Protein AF-A0A966KTS1-F1 (afdb_monomer_lite)

Foldseek 3Di:
DVVVLLVVLLVCLVVPPDLVNLVVVLVVQCVVPPPVSVVCSVVSSVSNVVSNVVVVVD

Secondary structure (DSSP, 8-state):
-HHHHHHHHHHHHHHT--HHHHHHHHHHHHHHH-GGGGGTHHHHHHHHHHHHHHHHT-

Radius of gyration: 11.24 Å; chains: 1; bounding box: 28×20×27 Å

pLDDT: mean 95.85, std 3.63, range [78.06, 98.62]

Structure (mmCIF, N/CA/C/O backbone):
data_AF-A0A966KTS1-F1
#
_entry.id   AF-A0A966KTS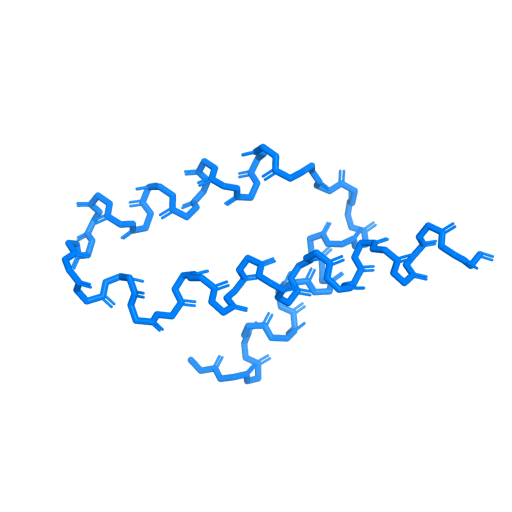1-F1
#
loop_
_atom_site.group_PDB
_atom_site.id
_atom_site.type_symbol
_atom_site.label_atom_id
_atom_site.label_alt_id
_atom_site.label_comp_id
_atom_site.label_asym_id
_atom_site.label_entity_id
_atom_site.label_seq_id
_atom_site.pdbx_PDB_ins_code
_atom_site.Cartn_x
_atom_site.Cartn_y
_atom_site.Cartn_z
_atom_site.occupancy
_atom_site.B_iso_or_equiv
_atom_site.auth_seq_id
_atom_site.auth_comp_id
_atom_site.auth_asym_id
_atom_site.auth_atom_id
_atom_site.pdbx_PDB_model_num
ATOM 1 N N . CYS A 1 1 ? 10.353 -8.859 -1.702 1.00 88.94 1 CYS A N 1
ATOM 2 C CA . CYS A 1 1 ? 10.364 -9.996 -0.757 1.00 88.94 1 CYS A CA 1
ATOM 3 C C . CYS A 1 1 ? 8.953 -10.166 -0.223 1.00 88.94 1 CYS A C 1
ATOM 5 O O . CYS A 1 1 ? 8.444 -9.228 0.386 1.00 88.94 1 CYS A O 1
ATOM 7 N N . ASP A 1 2 ? 8.335 -11.322 -0.454 1.00 90.31 2 ASP A N 1
ATOM 8 C CA . ASP A 1 2 ? 6.922 -11.544 -0.119 1.00 90.31 2 ASP A CA 1
ATOM 9 C C . ASP A 1 2 ? 6.668 -11.477 1.396 1.00 90.31 2 ASP A C 1
ATOM 11 O O . ASP A 1 2 ? 5.706 -10.850 1.834 1.00 90.31 2 ASP A O 1
ATOM 15 N N . GLY A 1 3 ? 7.591 -12.002 2.212 1.00 96.19 3 GLY A N 1
ATOM 16 C CA . GLY A 1 3 ? 7.502 -11.905 3.674 1.00 96.19 3 GLY A CA 1
ATOM 17 C C . GLY A 1 3 ? 7.555 -10.462 4.193 1.00 96.19 3 GLY A C 1
ATOM 18 O O . GLY A 1 3 ? 6.802 -10.100 5.099 1.00 96.19 3 GLY A O 1
ATOM 19 N N . CYS A 1 4 ? 8.396 -9.612 3.591 1.00 97.38 4 CYS A N 1
ATOM 20 C CA . CYS A 1 4 ? 8.465 -8.191 3.944 1.00 97.38 4 CYS A CA 1
ATOM 21 C C . CYS A 1 4 ? 7.182 -7.455 3.549 1.00 97.38 4 CYS A C 1
ATOM 23 O O . CYS A 1 4 ? 6.674 -6.675 4.349 1.00 97.38 4 CYS A O 1
ATOM 25 N N . ILE A 1 5 ? 6.648 -7.727 2.351 1.00 97.25 5 ILE A N 1
ATOM 26 C CA . ILE A 1 5 ? 5.389 -7.131 1.886 1.00 97.25 5 ILE A CA 1
ATOM 27 C C . ILE A 1 5 ? 4.267 -7.469 2.866 1.00 97.25 5 ILE A C 1
ATOM 29 O O . ILE A 1 5 ? 3.643 -6.557 3.397 1.00 97.25 5 ILE A O 1
ATOM 33 N N . ALA A 1 6 ? 4.072 -8.750 3.189 1.00 97.00 6 ALA A N 1
ATOM 34 C CA . ALA A 1 6 ? 3.015 -9.168 4.106 1.00 97.00 6 ALA A CA 1
ATOM 35 C C . ALA A 1 6 ? 3.165 -8.544 5.507 1.00 97.00 6 ALA A C 1
ATOM 37 O O . ALA A 1 6 ? 2.185 -8.082 6.094 1.00 97.00 6 ALA A O 1
ATOM 38 N N . THR A 1 7 ? 4.392 -8.501 6.040 1.00 98.19 7 THR A N 1
ATOM 39 C CA . THR A 1 7 ? 4.662 -7.957 7.381 1.00 98.19 7 THR A CA 1
ATOM 40 C C . THR A 1 7 ? 4.405 -6.449 7.442 1.00 98.19 7 THR A C 1
ATOM 42 O O . THR A 1 7 ? 3.702 -5.983 8.340 1.00 98.19 7 THR A O 1
ATOM 45 N N . HIS A 1 8 ? 4.926 -5.681 6.480 1.00 98.25 8 HIS A N 1
ATOM 46 C CA . HIS A 1 8 ? 4.764 -4.225 6.469 1.00 98.25 8 HIS A CA 1
ATOM 47 C C . HIS A 1 8 ? 3.356 -3.785 6.058 1.00 98.25 8 HIS A C 1
ATOM 49 O O . HIS A 1 8 ? 2.841 -2.839 6.648 1.00 98.25 8 HIS A O 1
ATOM 55 N N . ALA A 1 9 ? 2.698 -4.495 5.139 1.00 98.25 9 ALA A N 1
ATOM 56 C CA . ALA A 1 9 ? 1.308 -4.234 4.768 1.00 98.25 9 ALA A CA 1
ATOM 57 C C . ALA A 1 9 ? 0.364 -4.398 5.970 1.00 98.25 9 ALA A C 1
ATOM 59 O O . ALA A 1 9 ? -0.412 -3.495 6.280 1.00 98.25 9 ALA A O 1
ATOM 60 N N . ARG A 1 10 ? 0.493 -5.503 6.720 1.00 98.25 10 ARG A N 1
ATOM 61 C CA . ARG A 1 10 ? -0.272 -5.724 7.959 1.00 98.25 10 ARG A CA 1
ATOM 62 C C . ARG A 1 10 ? 0.035 -4.666 9.019 1.00 98.25 10 ARG A C 1
ATOM 64 O O . ARG A 1 10 ? -0.872 -4.222 9.726 1.00 98.25 10 ARG A O 1
ATOM 71 N N . GLY A 1 11 ? 1.305 -4.277 9.143 1.00 98.31 11 GLY A N 1
ATOM 72 C CA . GLY A 1 11 ? 1.746 -3.219 10.051 1.00 98.31 11 GLY A CA 1
ATOM 73 C C . GLY A 1 11 ? 1.092 -1.872 9.735 1.00 98.31 11 GLY A C 1
ATOM 74 O O . GLY A 1 11 ? 0.499 -1.272 10.627 1.00 98.31 11 GLY A O 1
ATOM 75 N N . ALA A 1 12 ? 1.118 -1.447 8.468 1.00 98.38 12 ALA A N 1
ATOM 76 C CA . ALA A 1 12 ? 0.462 -0.224 7.996 1.00 98.38 12 ALA A CA 1
ATOM 77 C C . ALA A 1 12 ? -1.066 -0.275 8.206 1.00 98.38 12 ALA A C 1
ATOM 79 O O . ALA A 1 12 ? -1.632 0.633 8.815 1.00 98.38 12 ALA A O 1
ATOM 80 N N . ALA A 1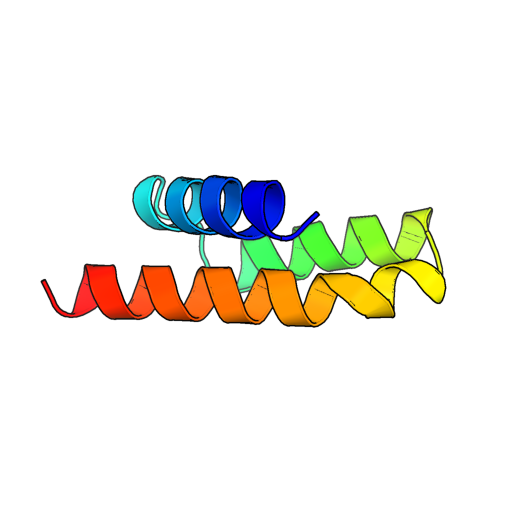 13 ? -1.684 -1.405 7.832 1.00 98.25 13 ALA A N 1
ATOM 81 C CA . ALA A 1 13 ? -3.007 -1.883 8.251 1.00 98.25 13 ALA A CA 1
ATOM 82 C C . ALA A 1 13 ? -3.383 -1.504 9.694 1.00 98.25 13 ALA A C 1
ATOM 84 O O . ALA A 1 13 ? -4.341 -0.794 10.027 1.00 98.25 13 ALA A O 1
ATOM 85 N N . SER A 1 14 ? -2.567 -2.035 10.596 1.00 97.62 14 SER A N 1
ATOM 86 C CA . SER A 1 14 ? -2.782 -1.966 12.036 1.00 97.62 14 SER A CA 1
ATOM 87 C C . SER A 1 14 ? -2.571 -0.551 12.570 1.00 97.62 14 SER A C 1
ATOM 89 O O . SER A 1 14 ? -3.366 -0.104 13.395 1.00 97.62 14 SER A O 1
ATOM 91 N N . ALA A 1 15 ? -1.576 0.163 12.036 1.00 98.00 15 ALA A N 1
ATOM 92 C CA . ALA A 1 15 ? -1.276 1.558 12.354 1.00 98.00 15 ALA A CA 1
ATOM 93 C C . ALA A 1 15 ? -2.350 2.547 11.867 1.00 98.00 15 ALA A C 1
ATOM 95 O O . ALA A 1 15 ? -2.359 3.687 12.318 1.00 98.00 15 ALA A O 1
ATOM 96 N N . G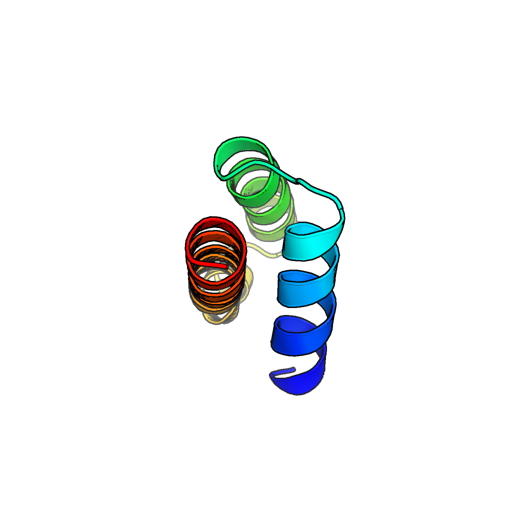LY A 1 16 ? -3.271 2.110 11.000 1.00 97.25 16 GLY A N 1
ATOM 97 C CA . GLY A 1 16 ? -4.356 2.951 10.495 1.00 97.25 16 GLY A CA 1
ATOM 98 C C . GLY A 1 16 ? -3.936 3.860 9.345 1.00 97.25 16 GLY A C 1
ATOM 99 O O . GLY A 1 16 ? -4.548 4.906 9.168 1.00 97.25 16 GLY A O 1
ATOM 100 N N . ALA A 1 17 ? -2.914 3.463 8.581 1.00 98.38 17 ALA A N 1
ATOM 101 C CA . ALA A 1 17 ? -2.595 4.136 7.330 1.00 98.38 17 ALA A CA 1
ATOM 102 C C . ALA A 1 17 ? -3.804 4.097 6.381 1.00 98.38 17 ALA A C 1
ATOM 104 O O . ALA A 1 17 ? -4.592 3.146 6.392 1.00 98.38 17 ALA A O 1
ATOM 105 N N . THR A 1 18 ? -3.929 5.123 5.554 1.00 98.31 18 THR A N 1
ATOM 106 C CA . THR A 1 18 ? -4.966 5.256 4.526 1.00 98.31 18 THR A CA 1
ATOM 107 C C . THR A 1 18 ? -4.501 4.687 3.185 1.00 98.31 18 THR A C 1
ATOM 109 O O . THR A 1 18 ? -3.307 4.486 2.943 1.00 98.31 18 THR A O 1
ATOM 112 N N . ARG A 1 19 ? -5.452 4.425 2.280 1.00 98.31 19 ARG A N 1
ATOM 113 C CA . ARG A 1 19 ? -5.148 3.959 0.916 1.00 98.31 19 ARG A CA 1
ATOM 114 C C . ARG A 1 19 ? -4.318 4.992 0.155 1.00 98.31 19 ARG A C 1
ATOM 116 O O . ARG A 1 19 ? -3.405 4.610 -0.575 1.00 98.31 19 ARG A O 1
ATOM 123 N N . GLU A 1 20 ? -4.608 6.270 0.361 1.00 98.44 20 GLU A N 1
ATOM 124 C CA . GLU A 1 20 ? -3.908 7.404 -0.235 1.00 98.44 20 GLU A CA 1
ATOM 125 C C . GLU A 1 20 ? -2.457 7.487 0.256 1.00 98.44 20 GLU A C 1
ATOM 127 O O . GLU A 1 20 ? -1.548 7.509 -0.570 1.00 98.44 20 GLU A O 1
ATOM 132 N N . GLU A 1 21 ? -2.212 7.419 1.569 1.00 98.50 21 GLU A N 1
ATOM 133 C CA . GLU A 1 21 ? -0.849 7.457 2.131 1.00 98.50 21 GLU A CA 1
ATOM 134 C C . GLU A 1 21 ? 0.027 6.310 1.608 1.00 98.50 21 GLU A C 1
ATOM 136 O O . GLU A 1 21 ? 1.201 6.502 1.277 1.00 98.50 21 GLU A O 1
ATOM 141 N N . VAL A 1 22 ? -0.535 5.101 1.498 1.00 98.38 22 VAL A N 1
ATOM 142 C CA . VAL A 1 22 ? 0.201 3.946 0.965 1.00 98.38 22 VAL A CA 1
ATOM 143 C C . VAL A 1 22 ? 0.468 4.107 -0.532 1.00 98.38 22 VAL A C 1
ATOM 145 O O . VAL A 1 22 ? 1.570 3.793 -0.991 1.00 98.38 22 VAL A O 1
ATOM 148 N N . ALA A 1 23 ? -0.495 4.624 -1.299 1.00 98.00 23 ALA A N 1
ATOM 149 C CA . ALA A 1 23 ? -0.305 4.906 -2.719 1.00 98.00 23 ALA A CA 1
ATOM 150 C C . ALA A 1 23 ? 0.781 5.972 -2.951 1.00 98.00 23 ALA A C 1
ATOM 152 O O . ALA A 1 23 ? 1.639 5.792 -3.818 1.00 98.00 23 ALA A O 1
ATOM 153 N N . GLU A 1 24 ? 0.803 7.038 -2.150 1.00 98.19 24 GLU A N 1
ATOM 154 C CA . GLU A 1 24 ? 1.833 8.081 -2.210 1.00 98.19 24 GLU A CA 1
ATOM 155 C C . GLU A 1 24 ? 3.225 7.529 -1.876 1.00 98.19 24 GLU A C 1
ATOM 157 O O . GLU A 1 24 ? 4.186 7.776 -2.613 1.00 98.19 24 GLU A O 1
ATOM 162 N N . ALA A 1 25 ? 3.341 6.710 -0.825 1.00 97.44 25 ALA A N 1
ATOM 163 C CA . ALA A 1 25 ? 4.604 6.069 -0.458 1.00 97.44 25 ALA A CA 1
ATOM 164 C C . ALA A 1 25 ? 5.139 5.153 -1.575 1.00 97.44 25 ALA A C 1
ATOM 166 O O . ALA A 1 25 ? 6.338 5.156 -1.878 1.00 97.44 25 ALA A O 1
ATOM 167 N N . LEU A 1 26 ? 4.257 4.398 -2.236 1.00 97.19 26 LEU A N 1
ATOM 168 C CA . LEU A 1 26 ? 4.618 3.592 -3.404 1.00 97.19 26 LEU A CA 1
ATOM 169 C C . LEU A 1 26 ? 4.992 4.460 -4.611 1.00 97.19 26 LEU A C 1
ATOM 171 O O . LEU A 1 26 ? 5.923 4.112 -5.336 1.00 97.19 26 LEU A O 1
ATOM 175 N N . GLY A 1 27 ? 4.344 5.612 -4.791 1.00 96.50 27 GLY A N 1
ATOM 176 C CA . GLY A 1 27 ? 4.721 6.611 -5.793 1.00 96.50 27 GLY A CA 1
ATOM 177 C C . GLY A 1 27 ? 6.163 7.096 -5.622 1.00 96.50 27 GLY A C 1
ATOM 178 O O . GLY A 1 27 ? 6.913 7.150 -6.600 1.00 96.50 27 GLY A O 1
ATOM 179 N N . VAL A 1 28 ? 6.601 7.346 -4.383 1.00 97.00 28 VAL A N 1
ATOM 180 C CA . VAL A 1 28 ? 8.011 7.658 -4.081 1.00 97.00 28 VAL A CA 1
ATOM 181 C C . VAL A 1 28 ? 8.918 6.477 -4.435 1.00 97.00 28 VAL A C 1
ATOM 183 O O . VAL A 1 28 ? 9.954 6.666 -5.073 1.00 97.00 28 VAL A O 1
ATOM 186 N N . ALA A 1 29 ? 8.527 5.247 -4.092 1.00 95.25 29 ALA A N 1
ATOM 187 C CA . ALA A 1 29 ? 9.302 4.059 -4.454 1.00 95.25 29 ALA A CA 1
ATOM 188 C C . ALA A 1 29 ? 9.444 3.898 -5.981 1.00 95.25 29 ALA A C 1
ATOM 190 O O . ALA A 1 29 ? 10.511 3.514 -6.465 1.00 95.25 29 ALA A O 1
ATOM 191 N N . PHE A 1 30 ? 8.406 4.233 -6.750 1.00 95.75 30 PHE A N 1
ATOM 192 C CA . PHE A 1 30 ? 8.448 4.226 -8.214 1.00 95.75 30 PHE A CA 1
ATOM 193 C C . PHE A 1 30 ? 9.331 5.335 -8.770 1.00 95.75 30 PHE A C 1
ATOM 195 O O . PHE A 1 30 ? 10.100 5.079 -9.691 1.00 95.75 30 PHE A O 1
ATOM 202 N N . LEU A 1 31 ? 9.283 6.539 -8.197 1.00 96.50 31 LEU A N 1
ATOM 203 C CA . LEU A 1 31 ? 10.164 7.636 -8.598 1.00 96.50 31 LEU A CA 1
ATOM 204 C C . LEU A 1 31 ? 11.643 7.265 -8.411 1.00 96.50 31 LEU A C 1
ATOM 206 O O . LEU A 1 31 ? 12.466 7.545 -9.278 1.00 96.50 31 LEU A O 1
ATOM 210 N N . MET A 1 32 ? 11.967 6.605 -7.298 1.00 96.50 32 MET A N 1
ATOM 211 C CA . MET A 1 32 ? 13.344 6.236 -6.960 1.00 96.50 32 MET A CA 1
ATOM 212 C C . MET A 1 32 ? 13.859 5.027 -7.743 1.00 96.50 32 MET A C 1
ATOM 214 O O . MET A 1 32 ? 15.057 4.932 -8.001 1.00 96.50 32 MET A O 1
ATOM 218 N N . ASN A 1 33 ? 12.977 4.093 -8.100 1.00 94.75 33 ASN A N 1
ATOM 219 C CA . ASN A 1 33 ? 13.369 2.812 -8.690 1.00 94.75 33 ASN A CA 1
ATOM 220 C C . ASN A 1 33 ? 12.970 2.664 -10.166 1.00 94.75 33 ASN A C 1
ATOM 222 O O . ASN A 1 33 ? 13.324 1.670 -10.795 1.00 94.75 33 ASN A O 1
ATOM 226 N N . GLY A 1 34 ? 12.215 3.615 -10.721 1.00 92.44 34 GLY A N 1
ATOM 227 C CA . GLY A 1 34 ? 11.671 3.565 -12.075 1.00 92.44 34 GLY A CA 1
ATOM 228 C C . GLY A 1 34 ? 10.799 2.328 -12.326 1.00 92.44 34 GLY A C 1
ATOM 229 O O . GLY A 1 34 ? 10.111 1.825 -11.436 1.00 92.44 34 GLY A O 1
ATOM 230 N N . GLY A 1 35 ? 10.866 1.807 -13.555 1.00 91.12 35 GLY A N 1
ATOM 231 C CA . GLY A 1 35 ? 10.119 0.621 -13.997 1.00 91.12 35 GLY A CA 1
ATOM 232 C C . GLY A 1 35 ? 10.246 -0.606 -13.077 1.00 91.12 35 GLY A C 1
ATOM 233 O O . GLY A 1 35 ? 9.229 -1.210 -12.758 1.00 91.12 35 GLY A O 1
ATOM 234 N N . PRO A 1 36 ? 11.435 -0.969 -12.561 1.00 92.56 36 PRO A N 1
ATOM 235 C CA . PRO A 1 36 ? 11.562 -2.060 -11.590 1.00 92.56 36 PRO A CA 1
ATOM 236 C C . PRO A 1 36 ? 10.684 -1.925 -10.331 1.00 92.56 36 PRO A C 1
ATOM 238 O O . PRO A 1 36 ? 10.305 -2.937 -9.738 1.00 92.56 36 PRO A O 1
ATOM 241 N N . GLY A 1 37 ? 10.320 -0.704 -9.919 1.00 91.38 37 GLY A N 1
ATOM 242 C CA . GLY A 1 37 ? 9.403 -0.475 -8.797 1.00 91.38 37 GLY A CA 1
ATOM 243 C C . GLY A 1 37 ? 8.005 -1.050 -9.045 1.00 91.38 37 GLY A C 1
ATOM 244 O O . GLY A 1 37 ? 7.382 -1.586 -8.124 1.00 91.38 37 GLY A O 1
ATOM 245 N N . THR A 1 38 ? 7.543 -1.041 -10.298 1.00 91.50 38 THR A N 1
ATOM 246 C CA . THR A 1 38 ? 6.190 -1.482 -10.665 1.00 91.50 38 THR A CA 1
ATOM 247 C C . THR A 1 38 ? 6.013 -3.000 -10.612 1.00 91.50 38 THR A C 1
ATOM 249 O O . THR A 1 38 ? 4.888 -3.480 -10.695 1.00 91.50 38 THR A O 1
ATOM 252 N N . VAL A 1 39 ? 7.091 -3.773 -10.446 1.00 92.94 39 VAL A N 1
ATOM 253 C CA . VAL A 1 39 ? 7.023 -5.239 -10.312 1.00 92.94 39 VAL A CA 1
ATOM 254 C C . VAL A 1 39 ? 6.424 -5.649 -8.963 1.00 92.94 39 VAL A C 1
ATOM 256 O O . VAL A 1 39 ? 5.654 -6.605 -8.886 1.00 92.94 39 VAL A O 1
ATOM 259 N N . TYR A 1 40 ? 6.769 -4.927 -7.891 1.00 93.25 40 TYR A N 1
ATOM 260 C CA . TYR A 1 40 ? 6.377 -5.284 -6.522 1.00 93.25 40 TYR A CA 1
ATOM 261 C C . TYR A 1 40 ? 5.414 -4.291 -5.874 1.00 93.25 40 TYR A C 1
ATOM 263 O O . TYR A 1 40 ? 4.670 -4.693 -4.983 1.00 93.25 40 TYR A O 1
ATOM 271 N N . GLY A 1 41 ? 5.397 -3.026 -6.303 1.00 95.50 41 GLY A N 1
ATOM 272 C CA . GLY A 1 41 ? 4.523 -2.016 -5.702 1.00 95.50 41 GLY A CA 1
ATOM 273 C C . GLY A 1 41 ? 3.032 -2.350 -5.751 1.00 95.50 41 GLY A C 1
ATOM 274 O O . GLY A 1 41 ? 2.404 -2.285 -4.701 1.00 95.50 41 GLY A O 1
ATOM 275 N N . PRO A 1 42 ? 2.467 -2.785 -6.895 1.00 95.56 42 P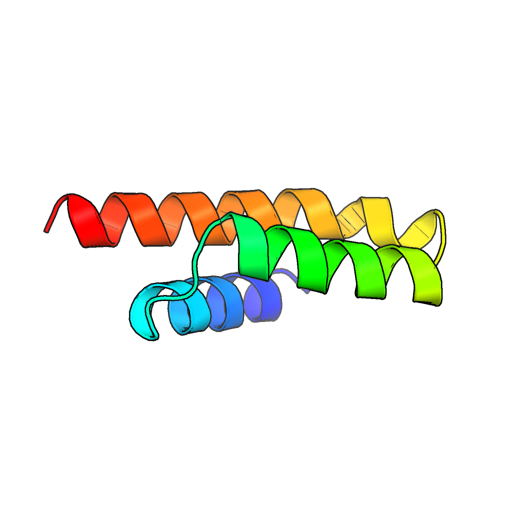RO A N 1
ATOM 276 C CA . PRO A 1 42 ? 1.063 -3.193 -6.956 1.00 95.56 42 PRO A CA 1
ATOM 277 C C . PRO A 1 42 ? 0.738 -4.315 -5.964 1.00 95.56 42 PRO A C 1
ATOM 279 O O . PRO A 1 42 ? -0.213 -4.214 -5.204 1.00 95.56 42 PRO A O 1
ATOM 282 N N . ARG A 1 43 ? 1.611 -5.327 -5.858 1.00 96.12 43 ARG A N 1
ATOM 283 C CA . ARG A 1 43 ? 1.438 -6.431 -4.895 1.00 96.12 43 ARG A CA 1
ATOM 284 C C . ARG A 1 43 ? 1.500 -5.948 -3.443 1.00 96.12 43 ARG A C 1
ATOM 286 O O . ARG A 1 43 ? 0.822 -6.500 -2.586 1.00 96.12 43 ARG A O 1
ATOM 293 N N . ALA A 1 44 ? 2.326 -4.939 -3.156 1.00 97.69 44 ALA A N 1
ATOM 294 C CA . ALA A 1 44 ? 2.388 -4.325 -1.833 1.00 97.69 44 ALA A CA 1
ATOM 295 C C . ALA A 1 44 ? 1.126 -3.518 -1.504 1.00 97.69 44 ALA A C 1
ATOM 297 O O . ALA A 1 44 ? 0.662 -3.568 -0.365 1.00 97.69 44 ALA A O 1
ATOM 298 N N . TYR A 1 45 ? 0.562 -2.824 -2.495 1.00 98.31 45 TYR A N 1
ATOM 299 C CA . TYR A 1 45 ? -0.707 -2.116 -2.363 1.00 98.31 45 TYR A CA 1
ATOM 300 C C . TYR A 1 45 ? -1.864 -3.083 -2.097 1.00 98.31 45 TYR A C 1
ATOM 302 O O . TYR A 1 45 ? -2.585 -2.914 -1.116 1.00 98.31 45 TYR A O 1
ATOM 310 N N . ASP A 1 46 ? -1.982 -4.140 -2.903 1.00 98.12 46 ASP A N 1
ATOM 311 C CA . ASP A 1 46 ? -3.038 -5.148 -2.763 1.00 98.12 46 ASP A CA 1
ATOM 312 C C . ASP A 1 46 ? -2.986 -5.827 -1.388 1.00 98.12 46 ASP A C 1
ATOM 314 O O . ASP A 1 46 ? -4.006 -5.949 -0.713 1.00 98.12 46 ASP A O 1
ATOM 318 N N . ALA A 1 47 ? -1.787 -6.192 -0.920 1.00 98.31 47 ALA A N 1
ATOM 319 C CA . ALA A 1 47 ? -1.612 -6.783 0.405 1.00 98.31 47 ALA A CA 1
ATOM 320 C C . ALA A 1 47 ? -2.050 -5.831 1.531 1.00 98.31 47 ALA A C 1
ATOM 322 O O . ALA A 1 47 ? -2.621 -6.268 2.529 1.00 98.31 47 ALA A O 1
ATOM 323 N N . PHE A 1 48 ? -1.777 -4.529 1.402 1.00 98.62 48 PHE A N 1
ATOM 324 C CA . PHE A 1 48 ? -2.240 -3.540 2.375 1.00 98.62 48 PHE A CA 1
ATOM 325 C C . PHE A 1 48 ? -3.768 -3.446 2.385 1.00 98.62 48 PHE A C 1
ATOM 327 O O . PHE A 1 48 ? -4.365 -3.473 3.461 1.00 98.62 48 PHE A O 1
ATOM 334 N N . VAL A 1 49 ? -4.387 -3.392 1.204 1.00 98.44 49 VAL A N 1
ATOM 335 C CA . VAL A 1 49 ? -5.845 -3.347 1.045 1.00 98.44 49 VAL A CA 1
ATOM 336 C C . VAL A 1 49 ? -6.510 -4.571 1.674 1.00 98.44 49 VAL A C 1
ATOM 338 O O . VAL A 1 49 ? -7.442 -4.407 2.458 1.00 98.44 49 VAL A O 1
ATOM 341 N N . GLU A 1 50 ? -5.986 -5.773 1.422 1.00 98.25 50 GLU A N 1
ATOM 342 C CA . GLU A 1 50 ? -6.498 -7.015 2.013 1.00 98.25 50 GLU A CA 1
ATOM 343 C C . GLU A 1 50 ? -6.490 -6.958 3.551 1.00 98.25 50 GLU A C 1
ATOM 345 O O . GLU A 1 50 ? -7.475 -7.305 4.206 1.00 98.25 50 GLU A O 1
ATOM 350 N N . PHE A 1 51 ? -5.399 -6.471 4.156 1.00 98.25 51 PHE A N 1
ATOM 351 C CA . PHE A 1 51 ? -5.321 -6.340 5.614 1.00 98.25 51 PHE A CA 1
ATOM 352 C C . PHE A 1 51 ? -6.183 -5.211 6.180 1.00 98.25 51 PHE A C 1
ATOM 354 O O . PHE A 1 51 ? -6.660 -5.341 7.311 1.00 98.25 51 PHE A O 1
ATOM 361 N N . LEU A 1 52 ? -6.369 -4.120 5.437 1.00 98.00 52 LEU A N 1
ATOM 362 C CA . LEU A 1 52 ? -7.252 -3.025 5.829 1.00 98.00 52 LEU A CA 1
ATOM 363 C C . LEU A 1 52 ? -8.708 -3.501 5.875 1.00 98.00 52 LEU A C 1
ATOM 365 O O . LEU A 1 52 ? -9.357 -3.359 6.908 1.00 98.00 52 LEU A O 1
ATOM 369 N N . GLU A 1 53 ? -9.175 -4.163 4.819 1.00 97.38 53 GLU A N 1
ATOM 370 C CA . GLU A 1 53 ? -10.537 -4.708 4.735 1.00 97.38 53 GLU A CA 1
ATOM 371 C C . GLU A 1 53 ? -10.777 -5.791 5.796 1.00 97.38 53 GLU A C 1
ATOM 373 O O . GLU A 1 53 ? -11.798 -5.786 6.488 1.00 97.38 53 GLU A O 1
ATOM 378 N N . ALA A 1 54 ? -9.797 -6.675 6.016 1.00 95.56 54 AL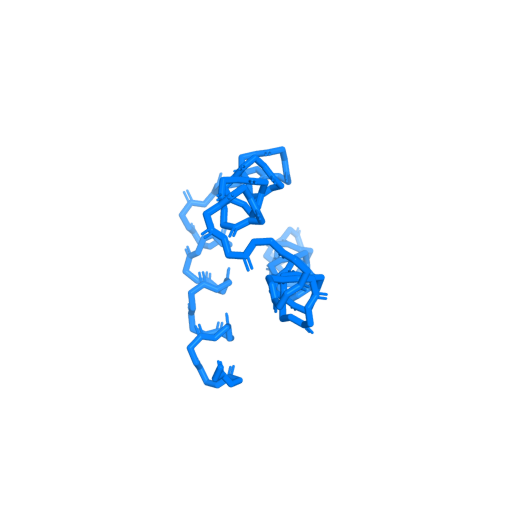A A N 1
ATOM 379 C CA . ALA A 1 54 ? -9.871 -7.669 7.083 1.00 95.56 54 ALA A CA 1
ATOM 380 C C . ALA A 1 54 ? -9.990 -7.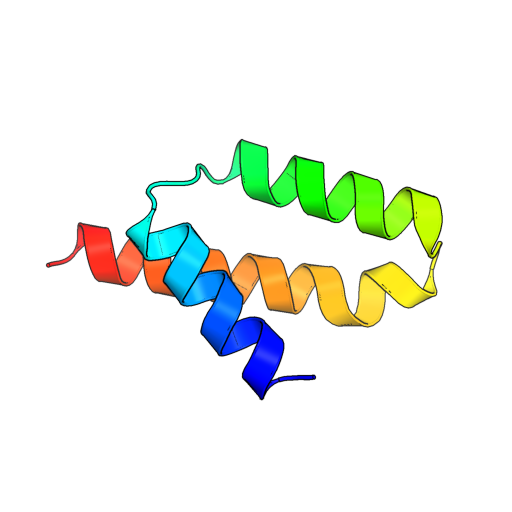029 8.480 1.00 95.56 54 ALA A C 1
ATOM 382 O O . ALA A 1 54 ? -10.681 -7.572 9.343 1.00 95.56 54 ALA A O 1
ATOM 383 N N . LYS A 1 55 ? -9.342 -5.880 8.718 1.00 92.06 55 LYS A N 1
ATOM 384 C CA . LYS A 1 55 ? -9.438 -5.130 9.982 1.00 92.06 55 LYS A CA 1
ATOM 385 C C . LYS A 1 55 ? -10.795 -4.447 10.137 1.00 92.06 55 LYS A C 1
ATOM 387 O O . LYS A 1 55 ? -11.336 -4.470 11.233 1.00 92.06 55 LYS A O 1
ATOM 392 N N . GLU A 1 56 ? -11.329 -3.860 9.070 1.00 89.81 56 GLU A N 1
ATOM 393 C CA . GLU A 1 56 ? -12.650 -3.214 9.064 1.00 89.81 56 GLU A CA 1
ATOM 394 C C . GLU A 1 56 ? -13.789 -4.220 9.274 1.00 89.81 56 GLU A C 1
ATOM 396 O O . GLU A 1 56 ? -14.814 -3.887 9.864 1.00 89.81 56 GLU A O 1
ATOM 401 N N . SER A 1 57 ? -13.599 -5.462 8.822 1.00 88.75 57 SER A N 1
ATOM 402 C CA . SER A 1 57 ? -14.567 -6.551 8.994 1.00 88.75 57 SER A CA 1
ATOM 403 C C . SER A 1 57 ? -14.576 -7.205 10.386 1.00 88.75 57 SER A C 1
ATOM 405 O O . SER A 1 57 ? -15.378 -8.113 10.617 1.00 88.75 57 SER A O 1
ATOM 407 N N . ARG A 1 58 ? -13.685 -6.791 11.297 1.00 78.06 58 ARG A N 1
ATOM 408 C CA . ARG A 1 58 ? -13.476 -7.408 12.616 1.00 78.06 58 ARG A CA 1
ATOM 409 C C . ARG A 1 58 ? -13.986 -6.531 13.752 1.00 78.06 58 ARG A C 1
ATOM 411 O O . ARG A 1 58 ? -14.557 -7.123 14.695 1.00 78.06 58 ARG A O 1
#

Sequence (58 aa):
CDGCIATHARGAASAGATREEVAEALGVAFLMNGGPGTVYGPRAYDAFVEFLEAKESR